Protein AF-A0A7V9BVX6-F1 (afdb_monomer)

Solvent-accessible surface area (backbone atoms only — not comparable to full-atom values): 5610 Å² total; per-residue (Å²): 138,67,63,69,60,56,50,35,18,52,51,51,33,50,46,46,67,73,37,47,75,53,64,63,85,88,51,103,59,78,43,54,34,42,58,25,98,43,67,71,58,36,53,49,50,35,55,38,31,48,75,68,73,17,72,48,40,83,41,78,33,90,53,100,82,41,54,33,26,31,36,26,66,46,70,66,28,47,47,46,51,35,49,56,36,69,20,74,67,52,49,59,48,47,59,75,75,69,59,134

Nearest PDB structures (foldseek):
  2vs8-assembly3_K  TM=5.655E-01  e=6.405E-02  Desulfurococcus mucosus
  5o6i-assembly3_K  TM=5.689E-01  e=7.752E-02  Desulfurococcus mucosus
  5o6g-assembly1_A  TM=5.368E-01  e=6.826E-02  Desulfurococcus mucosus
  6ghu-assembly1_A  TM=5.270E-01  e=2.768E-01  Pseudomonas aeruginosa
  4iw7-assembly1_A-2  TM=5.049E-01  e=4.908E-01  Francisella tularensis subsp. tularensis SCHU S4

Secondary structure (DSSP, 8-state):
--HHHHHHHHHHHHHHHHH-----TTSSS--EEEEESSHHHHHHHHHHHHHTT---EEE--SSTT--EEEEE--HHHHHHHHHHTT-HHHHHHHHHHH--

Radius of gyration: 13.0 Å; Cα contacts (8 Å, |Δi|>4): 144; chains: 1; bounding box: 36×20×41 Å

pLDDT: mean 71.41, std 13.69, range [37.25, 89.19]

Sequence (100 aa):
MHGAVCDAAALWRAALLASGAITNPTRPRPGLVVACTNPALALGLVGLARRLGATARLHPGGGAGHGEHVVITDPGGITTILTAAGGQAAVTAWPRQHHP

Foldseek 3Di:
DCVLLLVLLQLLLVQCVVQPFDQDPPDPATKTKGFDQDPVSLVVNQVSLVVLVFHKDWDDADDDPGGIMIIGRDPVSVLSSCVSNPPPPVSVVVCVVPPD

Mean predicted aligned error: 9.07 Å

Structure (mmCIF, N/CA/C/O backbone):
data_AF-A0A7V9BVX6-F1
#
_entry.id   AF-A0A7V9BVX6-F1
#
loop_
_atom_site.group_PDB
_atom_site.id
_atom_site.type_symbol
_atom_site.label_atom_id
_atom_site.label_alt_id
_atom_site.label_comp_id
_atom_site.label_asym_id
_atom_site.label_entity_id
_atom_site.label_seq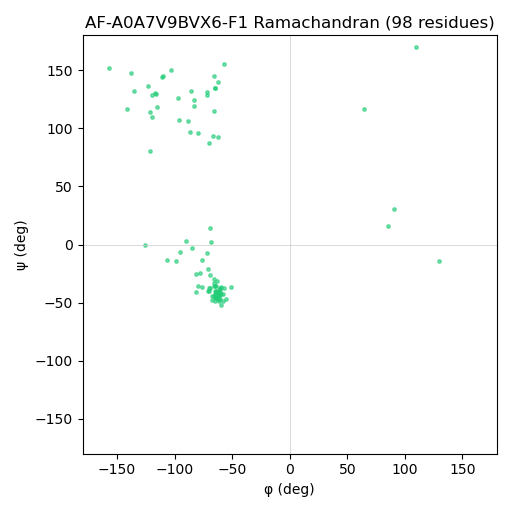_id
_atom_site.pdbx_PDB_ins_code
_atom_site.Cartn_x
_atom_site.Cartn_y
_atom_site.Cartn_z
_atom_site.occupancy
_atom_site.B_iso_or_equiv
_atom_site.auth_seq_id
_atom_site.auth_comp_id
_atom_site.auth_asym_id
_atom_site.auth_atom_id
_atom_site.pdbx_PDB_model_num
ATOM 1 N N . MET A 1 1 ? -11.748 0.847 -18.370 1.00 46.81 1 MET A N 1
ATOM 2 C CA . MET A 1 1 ? -10.320 0.580 -18.073 1.00 46.81 1 MET A CA 1
ATOM 3 C C . MET A 1 1 ? -10.123 0.366 -16.572 1.00 46.81 1 MET A C 1
ATOM 5 O O . MET A 1 1 ? -9.692 1.267 -15.872 1.00 46.81 1 MET A O 1
ATOM 9 N N . HIS A 1 2 ? -10.488 -0.823 -16.074 1.00 53.75 2 HIS A N 1
ATOM 10 C CA . HIS A 1 2 ? -10.431 -1.197 -14.647 1.00 53.75 2 HIS A CA 1
ATOM 11 C C . HIS A 1 2 ? -9.141 -1.952 -14.263 1.00 53.75 2 HIS A C 1
ATOM 13 O O . HIS A 1 2 ? -8.885 -2.179 -13.086 1.00 53.75 2 HIS A O 1
ATOM 19 N N . GLY A 1 3 ? -8.298 -2.305 -15.245 1.00 58.97 3 GLY A N 1
ATOM 20 C CA . GLY A 1 3 ? -7.101 -3.125 -15.025 1.00 58.97 3 GLY A CA 1
ATOM 21 C C . GLY A 1 3 ? -6.045 -2.475 -14.128 1.00 58.97 3 GLY A C 1
ATOM 22 O O . GLY A 1 3 ? -5.455 -3.156 -13.304 1.00 58.97 3 GLY A O 1
ATOM 23 N N . ALA A 1 4 ? -5.858 -1.153 -14.208 1.00 66.88 4 ALA A N 1
ATOM 24 C CA . ALA A 1 4 ? -4.806 -0.467 -13.451 1.00 66.88 4 ALA A CA 1
ATOM 25 C C . ALA A 1 4 ? -5.053 -0.421 -11.929 1.00 66.88 4 ALA A C 1
ATOM 27 O O . ALA A 1 4 ? -4.103 -0.322 -11.160 1.00 66.88 4 ALA A O 1
ATOM 28 N N . VAL A 1 5 ? -6.314 -0.470 -11.485 1.00 68.88 5 VAL A N 1
ATOM 29 C CA . VAL A 1 5 ? -6.667 -0.478 -10.051 1.00 68.88 5 VAL A CA 1
ATOM 30 C C . VAL A 1 5 ? -6.533 -1.888 -9.478 1.00 68.88 5 VAL A C 1
ATOM 32 O O . VAL A 1 5 ? -6.003 -2.058 -8.383 1.00 68.88 5 VAL A O 1
ATOM 35 N N . CYS A 1 6 ? -6.955 -2.901 -10.238 1.00 74.12 6 CYS A N 1
ATOM 36 C CA . CYS A 1 6 ? -6.765 -4.303 -9.870 1.00 74.12 6 CYS A CA 1
ATOM 37 C C . CYS A 1 6 ? -5.277 -4.679 -9.813 1.00 74.12 6 CYS A C 1
ATOM 39 O O . CYS A 1 6 ? -4.861 -5.365 -8.883 1.00 74.12 6 CYS A O 1
ATOM 41 N N . ASP A 1 7 ? -4.476 -4.185 -10.759 1.00 77.88 7 ASP A N 1
ATOM 42 C CA . ASP A 1 7 ? -3.024 -4.379 -10.775 1.00 77.88 7 ASP A CA 1
ATOM 43 C C . ASP A 1 7 ? -2.355 -3.693 -9.574 1.00 77.88 7 ASP A C 1
ATOM 45 O O . ASP A 1 7 ? -1.595 -4.323 -8.841 1.00 77.88 7 ASP A O 1
ATOM 49 N N . ALA A 1 8 ? -2.750 -2.447 -9.272 1.00 79.94 8 ALA A N 1
ATOM 50 C CA . ALA A 1 8 ? -2.291 -1.736 -8.080 1.00 79.94 8 ALA A CA 1
ATOM 51 C C . ALA A 1 8 ? -2.574 -2.525 -6.792 1.00 79.94 8 ALA A C 1
ATOM 53 O O . ALA A 1 8 ? -1.692 -2.673 -5.949 1.00 79.94 8 ALA A O 1
ATOM 54 N N . ALA A 1 9 ? -3.790 -3.054 -6.650 1.00 80.38 9 ALA A N 1
ATOM 55 C CA . ALA A 1 9 ? -4.196 -3.863 -5.507 1.00 80.38 9 ALA A CA 1
ATOM 56 C C . ALA A 1 9 ? -3.394 -5.169 -5.385 1.00 80.38 9 ALA A C 1
ATOM 58 O O . ALA A 1 9 ? -2.927 -5.506 -4.294 1.00 80.38 9 ALA A O 1
ATOM 59 N N . ALA A 1 10 ? -3.207 -5.894 -6.492 1.00 79.88 10 ALA A N 1
ATOM 60 C CA . ALA A 1 10 ? -2.440 -7.136 -6.519 1.00 79.88 10 ALA A CA 1
ATOM 61 C C . ALA A 1 10 ? -0.966 -6.902 -6.156 1.00 79.88 10 ALA A C 1
ATOM 63 O O . ALA A 1 10 ? -0.394 -7.660 -5.371 1.00 79.88 10 ALA A O 1
ATOM 64 N N . LEU A 1 11 ? -0.374 -5.820 -6.663 1.00 82.50 11 LEU A 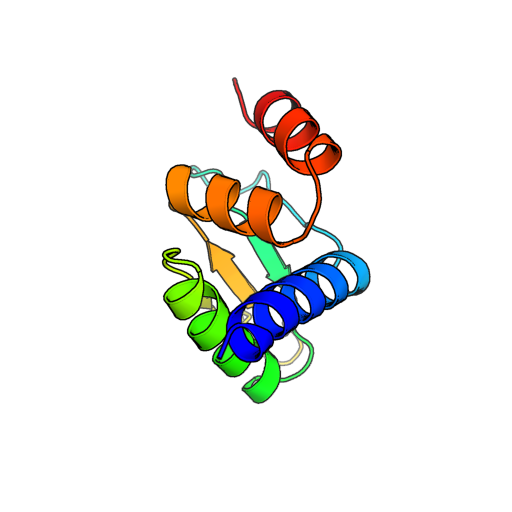N 1
ATOM 65 C CA . LEU A 1 11 ? 1.021 -5.469 -6.411 1.00 82.50 11 LEU A CA 1
ATOM 66 C C . LEU A 1 11 ? 1.234 -5.019 -4.961 1.00 82.50 11 LEU A C 1
ATOM 68 O O . LEU A 1 11 ? 2.192 -5.447 -4.318 1.00 82.50 11 LEU A O 1
ATOM 72 N N . TRP A 1 12 ? 0.294 -4.251 -4.399 1.00 81.88 12 TRP A N 1
ATOM 73 C CA . TRP A 1 12 ? 0.282 -3.931 -2.969 1.00 81.88 12 TRP A CA 1
ATOM 74 C C . TRP A 1 12 ? 0.157 -5.180 -2.097 1.00 81.88 12 TRP A C 1
ATOM 76 O O . TRP A 1 12 ? 0.858 -5.298 -1.093 1.00 81.88 12 TRP A O 1
ATOM 86 N N . ARG A 1 13 ? -0.679 -6.146 -2.488 1.00 83.00 13 ARG A N 1
ATOM 87 C CA . ARG A 1 13 ? -0.804 -7.422 -1.774 1.00 83.00 13 ARG A CA 1
ATOM 88 C C . ARG A 1 13 ? 0.494 -8.230 -1.820 1.00 83.00 13 ARG A C 1
ATOM 90 O O . ARG A 1 13 ? 0.929 -8.729 -0.786 1.00 83.00 13 ARG A O 1
ATOM 97 N N . ALA A 1 14 ? 1.119 -8.335 -2.991 1.00 80.62 14 ALA A N 1
ATOM 98 C CA . ALA A 1 14 ? 2.390 -9.033 -3.160 1.00 80.62 14 ALA A CA 1
ATOM 99 C C . ALA A 1 14 ? 3.507 -8.382 -2.329 1.00 80.62 14 ALA A C 1
ATOM 101 O O . ALA A 1 14 ? 4.244 -9.086 -1.643 1.00 80.62 14 ALA A O 1
ATOM 102 N N . ALA A 1 15 ? 3.578 -7.048 -2.323 1.00 80.75 15 ALA A N 1
ATOM 103 C CA . ALA A 1 15 ? 4.536 -6.308 -1.510 1.00 80.75 15 ALA A CA 1
ATOM 104 C C . ALA A 1 15 ? 4.311 -6.549 -0.011 1.00 80.75 15 ALA A C 1
ATOM 106 O O . ALA A 1 15 ? 5.247 -6.886 0.698 1.00 80.75 15 ALA A O 1
ATOM 107 N N . LEU A 1 16 ? 3.070 -6.476 0.476 1.00 76.25 16 LEU A N 1
ATOM 108 C CA . LEU A 1 16 ? 2.766 -6.733 1.889 1.00 76.25 16 LEU A CA 1
ATOM 109 C C . LEU A 1 16 ? 3.154 -8.151 2.338 1.00 76.25 16 LEU A C 1
ATOM 111 O O . LEU A 1 16 ? 3.652 -8.324 3.450 1.00 76.25 16 LEU A O 1
ATOM 115 N N . LEU A 1 17 ? 2.951 -9.151 1.475 1.00 76.06 17 LEU A N 1
ATOM 116 C CA . LE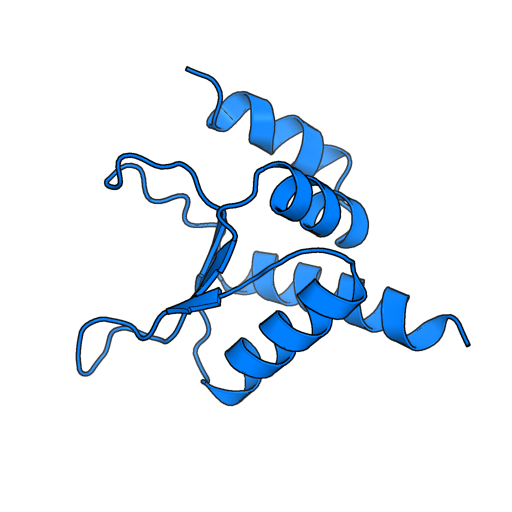U A 1 17 ? 3.340 -10.538 1.745 1.00 76.06 17 LEU A CA 1
ATOM 117 C C . LEU A 1 17 ? 4.861 -10.735 1.723 1.00 76.06 17 LEU A C 1
ATOM 119 O O . LEU A 1 17 ? 5.384 -11.469 2.556 1.00 76.06 17 LEU A O 1
ATOM 123 N N . ALA A 1 18 ? 5.564 -10.086 0.792 1.00 76.81 18 ALA A N 1
ATOM 124 C CA . ALA A 1 18 ? 7.013 -10.206 0.644 1.00 76.81 18 ALA A CA 1
ATOM 125 C C . ALA A 1 18 ? 7.790 -9.425 1.714 1.00 76.81 18 ALA A C 1
ATOM 127 O O . ALA A 1 18 ? 8.840 -9.874 2.167 1.00 76.81 18 ALA A O 1
ATOM 128 N N . SER A 1 19 ? 7.287 -8.257 2.112 1.00 69.31 19 SER A N 1
ATOM 129 C CA . SER A 1 19 ? 7.985 -7.352 3.024 1.00 69.31 19 SER A CA 1
ATOM 130 C C . SER A 1 19 ? 7.829 -7.735 4.494 1.00 69.31 19 SER A C 1
ATOM 132 O O . SER A 1 19 ? 8.689 -7.369 5.290 1.00 69.31 19 SER A O 1
ATOM 134 N N . GLY A 1 20 ? 6.745 -8.436 4.857 1.00 55.88 20 GLY A N 1
ATOM 135 C CA . GLY A 1 20 ? 6.311 -8.587 6.245 1.00 55.88 20 GLY A CA 1
ATOM 136 C C . GLY A 1 20 ? 5.898 -7.224 6.809 1.00 55.88 20 GLY A C 1
ATOM 137 O O . GLY A 1 20 ? 6.697 -6.295 6.871 1.00 55.88 20 GLY A O 1
ATOM 138 N N . ALA A 1 21 ? 4.633 -7.041 7.179 1.00 55.69 21 ALA A N 1
ATOM 139 C CA . ALA A 1 21 ? 4.173 -5.764 7.721 1.00 55.69 21 ALA A CA 1
ATOM 140 C C . ALA A 1 21 ? 4.842 -5.497 9.083 1.00 55.69 21 ALA A C 1
ATOM 142 O O . ALA A 1 21 ? 4.367 -5.951 10.119 1.00 55.69 21 ALA A O 1
ATOM 143 N N . ILE A 1 22 ? 5.969 -4.781 9.084 1.00 56.03 22 ILE A N 1
ATOM 144 C CA . ILE A 1 22 ? 6.658 -4.372 10.307 1.00 56.03 22 ILE A CA 1
ATOM 145 C C . ILE A 1 22 ? 6.023 -3.068 10.757 1.00 56.03 22 ILE A C 1
ATOM 147 O O . ILE A 1 22 ? 6.352 -1.972 10.303 1.00 56.03 22 ILE A O 1
ATOM 151 N N . THR A 1 23 ? 5.089 -3.188 11.680 1.00 56.31 23 THR A N 1
ATOM 152 C CA . THR A 1 23 ? 4.563 -2.055 12.420 1.00 56.31 23 THR A CA 1
ATOM 153 C C . THR A 1 23 ? 5.557 -1.728 13.516 1.00 56.31 23 THR A C 1
ATOM 155 O O . THR A 1 23 ? 5.580 -2.387 14.550 1.00 56.31 23 THR A O 1
ATOM 158 N N . ASN A 1 24 ? 6.450 -0.772 13.264 1.00 49.12 24 ASN A N 1
ATOM 159 C CA . ASN A 1 24 ? 7.491 -0.429 14.226 1.00 49.12 24 ASN A CA 1
ATOM 160 C C . ASN A 1 24 ? 6.858 0.174 15.504 1.00 49.12 24 ASN A C 1
ATOM 162 O O . ASN A 1 24 ? 6.297 1.270 15.417 1.00 49.12 24 ASN A O 1
ATOM 166 N N . PRO A 1 25 ? 6.964 -0.476 16.682 1.00 46.56 25 PRO A N 1
ATOM 167 C CA . PRO A 1 25 ? 6.450 0.075 17.937 1.00 46.56 25 PRO A CA 1
ATOM 168 C C . PRO A 1 25 ? 7.290 1.254 18.468 1.00 46.56 25 PRO A C 1
ATOM 170 O O . PRO A 1 25 ? 6.898 1.904 19.430 1.00 46.56 25 PRO A O 1
ATOM 173 N N . THR A 1 26 ? 8.446 1.562 17.866 1.00 44.38 26 THR A N 1
ATOM 174 C CA . THR A 1 26 ? 9.432 2.516 18.412 1.00 44.38 26 THR A CA 1
ATOM 175 C C . THR A 1 26 ? 9.225 3.979 17.973 1.00 44.38 26 THR A C 1
ATOM 177 O O . THR A 1 26 ? 10.014 4.848 18.337 1.00 44.38 26 THR A O 1
ATOM 180 N N . ARG A 1 27 ? 8.181 4.316 17.199 1.00 54.59 27 ARG A N 1
ATOM 181 C CA . ARG A 1 27 ? 7.854 5.718 16.839 1.00 54.59 27 ARG A CA 1
ATOM 182 C C . ARG A 1 27 ? 6.550 6.165 17.517 1.00 54.59 27 ARG A C 1
ATOM 184 O O . ARG A 1 27 ? 5.600 5.392 17.536 1.00 54.59 27 ARG A O 1
ATOM 191 N N . PRO A 1 28 ? 6.423 7.438 17.947 1.00 46.56 28 PRO A N 1
ATOM 192 C CA . PRO A 1 28 ? 5.213 7.978 18.588 1.00 46.56 28 PRO A CA 1
ATOM 193 C C . PRO A 1 28 ? 4.001 8.128 17.640 1.00 46.56 28 PRO A C 1
ATOM 195 O O . PRO A 1 28 ? 3.045 8.830 17.958 1.00 46.56 28 PRO A O 1
ATOM 198 N N . ARG A 1 29 ? 4.032 7.517 16.446 1.00 52.16 29 ARG A N 1
ATOM 199 C CA . ARG A 1 29 ? 2.942 7.551 15.465 1.00 52.16 29 ARG A CA 1
ATOM 200 C C . ARG A 1 29 ? 2.812 6.183 14.783 1.00 52.16 29 ARG A C 1
ATOM 202 O O . ARG A 1 29 ? 3.752 5.800 14.081 1.00 52.16 29 ARG A O 1
ATOM 209 N N . PRO A 1 30 ? 1.684 5.471 14.949 1.00 59.62 30 PRO A N 1
ATOM 210 C CA . PRO A 1 30 ? 1.446 4.212 14.254 1.00 59.62 30 PRO A CA 1
ATOM 211 C C . PRO A 1 30 ? 1.346 4.466 12.744 1.00 59.62 30 PRO A C 1
ATOM 213 O O . PRO A 1 30 ? 0.709 5.422 12.300 1.00 59.62 30 PRO A O 1
ATOM 216 N N . GLY A 1 31 ? 2.008 3.629 11.951 1.00 69.12 31 GLY A N 1
ATOM 217 C CA . GLY A 1 31 ? 2.024 3.730 10.495 1.00 69.12 31 GLY A CA 1
ATOM 218 C C . GLY A 1 31 ? 2.365 2.391 9.854 1.00 69.12 31 GLY A C 1
ATOM 219 O O . GLY A 1 31 ? 3.049 1.565 10.457 1.00 69.12 31 GLY A O 1
ATOM 220 N N . LEU A 1 32 ? 1.869 2.174 8.637 1.00 77.56 32 LEU A N 1
ATOM 221 C CA . LEU A 1 32 ? 2.163 0.984 7.845 1.00 77.56 32 LEU A CA 1
ATOM 222 C C . LEU A 1 32 ? 3.501 1.184 7.128 1.00 77.56 32 LEU A C 1
ATOM 224 O O . LEU A 1 32 ? 3.656 2.158 6.388 1.00 77.56 32 LEU A O 1
ATOM 228 N N . VAL A 1 33 ? 4.449 0.269 7.332 1.00 80.38 33 VAL A N 1
ATOM 229 C CA . VAL A 1 33 ? 5.762 0.288 6.673 1.00 80.38 33 VAL A CA 1
ATOM 230 C C . VAL A 1 33 ? 5.915 -0.951 5.799 1.00 80.38 33 VAL A C 1
ATOM 232 O O . VAL A 1 33 ? 5.685 -2.070 6.252 1.00 80.38 33 VAL A O 1
ATOM 235 N N . VAL A 1 34 ? 6.318 -0.744 4.547 1.00 83.06 34 VAL A N 1
ATOM 236 C CA . VAL A 1 34 ? 6.584 -1.802 3.567 1.00 83.06 34 VAL A CA 1
ATOM 237 C C . VAL A 1 34 ? 8.039 -1.706 3.124 1.00 83.06 34 VAL A C 1
ATOM 239 O O . VAL A 1 34 ? 8.429 -0.753 2.448 1.00 83.06 34 VAL A O 1
ATOM 242 N N . ALA A 1 35 ? 8.852 -2.682 3.529 1.00 80.38 35 ALA A N 1
ATOM 243 C CA . ALA A 1 35 ? 10.259 -2.770 3.150 1.00 80.38 35 ALA A CA 1
ATOM 244 C C . ALA A 1 35 ? 10.410 -3.166 1.676 1.00 80.38 35 ALA A C 1
ATOM 246 O O . ALA A 1 35 ? 9.840 -4.157 1.228 1.00 80.38 35 ALA A O 1
ATOM 247 N N . CYS A 1 36 ? 11.190 -2.404 0.921 1.00 77.62 36 CYS A N 1
ATOM 248 C CA . CYS A 1 36 ? 11.441 -2.633 -0.494 1.00 77.62 36 CYS A CA 1
ATOM 249 C C . CYS A 1 36 ? 12.940 -2.854 -0.717 1.00 77.62 36 CYS A C 1
ATOM 251 O O . CYS A 1 36 ? 13.776 -2.044 -0.328 1.00 77.62 36 CYS A O 1
ATOM 253 N N . THR A 1 37 ? 13.299 -3.937 -1.400 1.00 74.94 37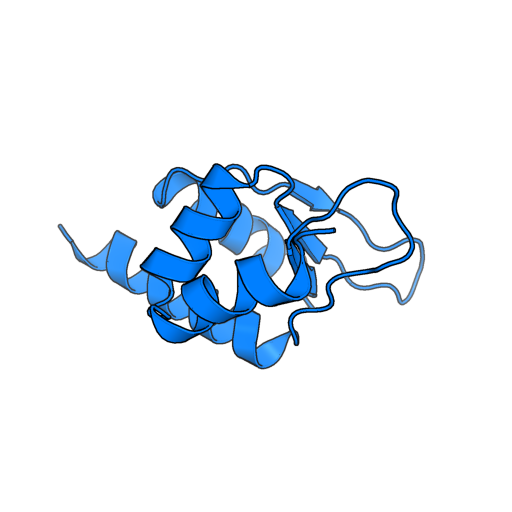 THR A N 1
ATOM 254 C CA . THR A 1 37 ? 14.706 -4.239 -1.718 1.00 74.94 37 THR A CA 1
ATOM 255 C C . THR A 1 37 ? 15.248 -3.370 -2.861 1.00 74.94 37 THR A C 1
ATOM 257 O O . THR A 1 37 ? 16.454 -3.326 -3.078 1.00 74.94 37 THR A O 1
ATOM 260 N N . ASN A 1 38 ? 14.370 -2.679 -3.603 1.00 79.31 38 ASN A N 1
ATOM 261 C CA . ASN A 1 38 ? 14.729 -1.843 -4.749 1.00 79.31 38 ASN A CA 1
ATOM 262 C C . ASN A 1 38 ? 13.995 -0.481 -4.708 1.00 79.31 38 ASN A C 1
ATOM 264 O O . ASN A 1 38 ? 12.766 -0.472 -4.560 1.00 79.31 38 ASN A O 1
ATOM 268 N N . PRO A 1 39 ? 14.704 0.649 -4.912 1.00 79.88 39 PRO A N 1
ATOM 269 C CA . PRO A 1 39 ? 14.119 1.994 -4.961 1.00 79.88 39 PRO A CA 1
ATOM 270 C C . PRO A 1 39 ? 13.014 2.170 -6.012 1.00 79.88 39 PRO A C 1
ATOM 272 O O . PRO A 1 39 ? 12.000 2.826 -5.769 1.00 79.88 39 PRO A O 1
ATOM 275 N N . ALA A 1 40 ? 13.160 1.550 -7.185 1.00 83.31 40 ALA A N 1
ATOM 276 C CA . ALA A 1 40 ? 12.173 1.637 -8.259 1.00 83.31 40 ALA A CA 1
ATOM 277 C C . ALA A 1 40 ? 10.839 0.983 -7.865 1.00 83.31 40 ALA A C 1
ATOM 279 O O . ALA A 1 40 ? 9.770 1.490 -8.209 1.00 83.31 40 ALA A O 1
ATOM 280 N N . LEU A 1 41 ? 10.897 -0.109 -7.095 1.00 81.62 41 LEU A N 1
ATOM 281 C CA . LEU A 1 41 ? 9.711 -0.781 -6.565 1.00 81.62 41 LEU A CA 1
ATOM 282 C C . LEU A 1 41 ? 9.019 0.119 -5.536 1.00 81.62 41 LEU A C 1
ATOM 284 O O . LEU A 1 41 ? 7.806 0.315 -5.599 1.00 81.62 41 LEU A O 1
ATOM 288 N N . ALA A 1 42 ? 9.796 0.735 -4.646 1.00 83.50 42 ALA A N 1
ATOM 289 C CA . ALA A 1 42 ? 9.276 1.635 -3.627 1.00 83.50 42 ALA A CA 1
ATOM 290 C C . ALA A 1 42 ? 8.575 2.864 -4.242 1.00 83.50 42 ALA A C 1
ATOM 292 O O . ALA A 1 42 ? 7.453 3.205 -3.859 1.00 83.50 42 ALA A O 1
ATOM 293 N N . LEU A 1 43 ? 9.179 3.485 -5.260 1.00 85.00 43 LEU A N 1
ATOM 294 C CA . LEU A 1 43 ? 8.566 4.584 -6.014 1.00 85.00 43 LEU A CA 1
ATOM 295 C C . LEU A 1 43 ? 7.316 4.137 -6.785 1.00 85.00 43 LEU A C 1
ATOM 297 O O . LEU A 1 43 ? 6.309 4.851 -6.790 1.00 85.00 43 LEU A O 1
ATOM 301 N N . GLY A 1 44 ? 7.350 2.945 -7.388 1.00 87.88 44 GLY A N 1
ATOM 302 C CA . GLY A 1 44 ? 6.194 2.338 -8.044 1.00 87.88 44 GLY A CA 1
ATOM 303 C C . GLY A 1 44 ? 5.017 2.175 -7.083 1.00 87.88 44 GLY A C 1
ATOM 304 O O . GLY A 1 44 ? 3.915 2.643 -7.370 1.00 87.88 44 GLY A O 1
ATOM 305 N N . LEU A 1 45 ? 5.260 1.613 -5.897 1.00 83.88 45 LEU A N 1
ATOM 306 C CA . LEU A 1 45 ? 4.251 1.465 -4.847 1.00 83.88 45 LEU A CA 1
ATOM 307 C C . LEU A 1 45 ? 3.681 2.811 -4.398 1.00 83.88 45 LEU A C 1
ATOM 309 O O . LEU A 1 45 ? 2.464 2.938 -4.281 1.00 83.88 45 LEU A O 1
ATOM 313 N N . VAL A 1 46 ? 4.514 3.842 -4.219 1.00 89.19 46 VAL A N 1
ATOM 314 C CA . VAL A 1 46 ? 4.035 5.200 -3.899 1.00 89.19 46 VAL A CA 1
ATOM 315 C C . VAL A 1 46 ? 3.074 5.719 -4.978 1.00 89.19 46 VAL A C 1
ATOM 317 O O . VAL A 1 46 ? 2.019 6.271 -4.655 1.00 89.19 46 VAL A O 1
ATOM 320 N N . GLY A 1 47 ? 3.387 5.499 -6.258 1.00 88.12 47 GLY A N 1
ATOM 321 C CA . GLY A 1 47 ? 2.501 5.844 -7.373 1.00 88.12 47 GLY A CA 1
ATOM 322 C C . GLY A 1 47 ? 1.184 5.059 -7.366 1.00 88.12 47 GLY A C 1
ATOM 323 O O . GLY A 1 47 ? 0.115 5.632 -7.588 1.00 88.12 47 GLY A O 1
ATOM 324 N N . LEU A 1 48 ? 1.240 3.763 -7.058 1.00 86.62 48 LEU A N 1
ATOM 325 C CA . LEU A 1 48 ? 0.063 2.899 -6.961 1.00 86.62 48 LEU A CA 1
ATOM 326 C C . LEU A 1 48 ? -0.818 3.254 -5.756 1.00 86.62 48 LEU A C 1
ATOM 328 O O . LEU A 1 48 ? -2.038 3.254 -5.881 1.00 86.62 48 LEU A O 1
ATOM 332 N N . ALA A 1 49 ? -0.234 3.634 -4.616 1.00 86.62 49 ALA A N 1
ATOM 333 C CA . ALA A 1 49 ? -1.002 4.113 -3.466 1.00 86.62 49 ALA A CA 1
ATOM 334 C C . ALA A 1 49 ? -1.793 5.378 -3.799 1.00 86.62 49 ALA A C 1
ATOM 336 O O . ALA A 1 49 ? -2.982 5.457 -3.496 1.00 86.62 49 ALA A O 1
ATOM 337 N N . ARG A 1 50 ? -1.169 6.330 -4.504 1.00 86.50 50 ARG A N 1
ATOM 338 C CA . ARG A 1 50 ? -1.854 7.551 -4.952 1.00 86.50 50 ARG A CA 1
ATOM 339 C C . ARG A 1 50 ? -3.029 7.241 -5.874 1.00 86.50 50 ARG A C 1
ATOM 341 O O . ARG A 1 50 ? -4.063 7.890 -5.773 1.00 86.50 50 ARG A O 1
ATOM 348 N N . ARG A 1 51 ? -2.895 6.228 -6.736 1.00 84.88 51 ARG A N 1
ATOM 349 C CA . ARG A 1 51 ? -3.987 5.746 -7.602 1.00 84.88 51 ARG A CA 1
ATOM 350 C C . ARG A 1 51 ? -5.142 5.122 -6.819 1.00 84.88 51 ARG A C 1
ATOM 352 O O . ARG A 1 51 ? -6.274 5.197 -7.279 1.00 84.88 51 ARG A O 1
ATOM 359 N N . LEU A 1 52 ? -4.858 4.539 -5.658 1.00 81.62 52 LEU A N 1
ATOM 360 C CA . LEU A 1 52 ? -5.854 4.000 -4.731 1.00 81.62 52 LEU A CA 1
ATOM 361 C C . LEU A 1 52 ? -6.434 5.070 -3.788 1.00 81.62 52 LEU A C 1
ATOM 363 O O . LEU A 1 52 ? -7.325 4.760 -3.009 1.00 81.62 52 LEU A O 1
ATOM 367 N N . GLY A 1 53 ? -5.965 6.322 -3.855 1.00 83.75 53 GLY A N 1
ATOM 368 C CA . GLY A 1 53 ? -6.429 7.414 -2.993 1.00 83.75 53 GLY A CA 1
ATOM 369 C C . GLY A 1 53 ? -5.722 7.495 -1.636 1.00 83.75 53 GLY A C 1
ATOM 370 O O . GLY A 1 53 ? -6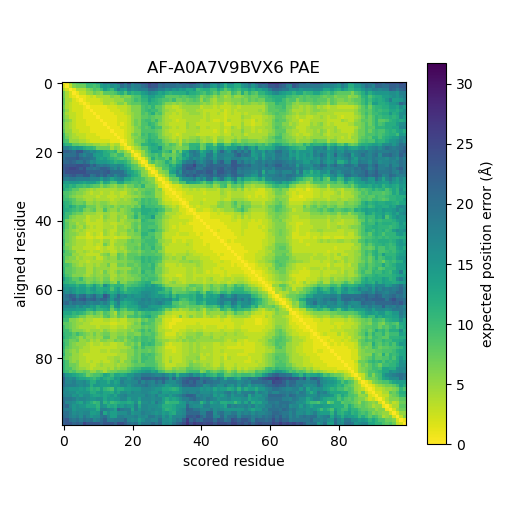.210 8.172 -0.737 1.00 83.75 53 GLY A O 1
ATOM 371 N N . ALA A 1 54 ? -4.577 6.826 -1.474 1.00 86.38 54 ALA A N 1
ATOM 372 C CA . ALA A 1 54 ? -3.767 6.872 -0.262 1.00 86.38 54 ALA A CA 1
ATOM 373 C C . ALA A 1 54 ? -2.448 7.627 -0.482 1.00 86.38 54 ALA A C 1
ATOM 375 O O . ALA A 1 54 ? -1.810 7.536 -1.534 1.00 86.38 54 ALA A O 1
ATOM 376 N N . THR A 1 55 ? -1.996 8.339 0.549 1.00 86.25 55 THR A N 1
ATOM 377 C CA . THR A 1 55 ? -0.711 9.047 0.526 1.00 86.25 55 THR A CA 1
ATOM 378 C C . THR A 1 55 ? 0.367 8.190 1.176 1.00 86.25 55 THR A C 1
ATOM 380 O O . THR A 1 55 ? 0.416 8.049 2.397 1.00 86.25 55 THR A O 1
ATOM 383 N N . ALA A 1 56 ? 1.257 7.644 0.351 1.00 87.19 56 ALA A N 1
ATOM 384 C CA . ALA A 1 56 ? 2.452 6.937 0.790 1.00 87.19 56 ALA A CA 1
ATOM 385 C C . ALA A 1 56 ? 3.695 7.819 0.615 1.00 87.19 56 ALA A C 1
ATOM 387 O O . ALA A 1 56 ? 3.753 8.661 -0.283 1.00 87.19 56 ALA A O 1
ATOM 388 N N . ARG A 1 57 ? 4.699 7.628 1.470 1.00 84.81 57 ARG A N 1
ATOM 389 C CA . ARG A 1 57 ? 5.980 8.336 1.404 1.00 84.81 57 ARG A CA 1
ATOM 390 C C . ARG A 1 57 ? 7.123 7.343 1.311 1.00 84.81 57 ARG A C 1
ATOM 392 O O . ARG A 1 57 ? 7.148 6.371 2.057 1.00 84.81 57 ARG A O 1
ATOM 399 N N . LEU A 1 58 ? 8.076 7.620 0.429 1.00 84.56 58 LEU A N 1
ATOM 400 C CA . LEU A 1 58 ? 9.351 6.919 0.427 1.00 84.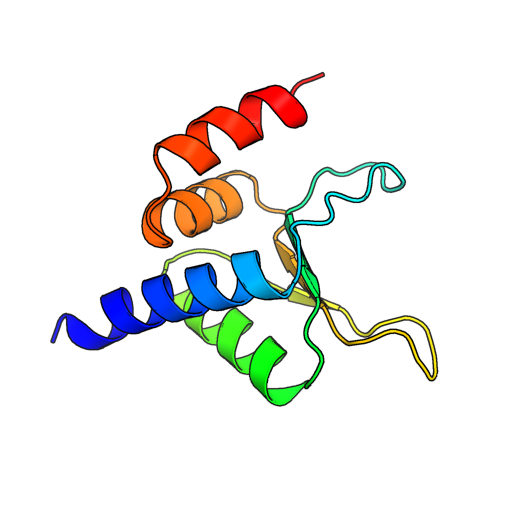56 58 LEU A CA 1
ATOM 401 C C . LEU A 1 58 ? 10.162 7.377 1.642 1.00 84.56 58 LEU A C 1
ATOM 403 O O . LEU A 1 58 ? 10.280 8.578 1.895 1.00 84.56 58 LEU A O 1
ATOM 407 N N . HIS A 1 59 ? 10.703 6.428 2.391 1.00 80.44 59 HIS A N 1
ATOM 408 C CA . HIS A 1 59 ? 11.661 6.678 3.450 1.00 80.44 59 HIS A CA 1
ATOM 409 C C . HIS A 1 59 ? 12.944 5.908 3.122 1.00 80.44 59 HIS A C 1
ATOM 411 O O . HIS A 1 59 ? 12.924 4.672 3.092 1.00 80.44 59 HIS A O 1
ATOM 417 N N . PRO A 1 60 ? 14.051 6.612 2.843 1.00 69.25 60 PRO A N 1
ATOM 418 C CA . PRO A 1 60 ? 15.328 5.951 2.652 1.00 69.25 60 PRO A CA 1
ATOM 419 C C . PRO A 1 60 ? 15.742 5.307 3.978 1.00 69.25 60 PRO A C 1
ATOM 421 O O . PRO A 1 60 ? 15.620 5.913 5.047 1.00 69.25 60 PRO A O 1
ATOM 424 N N . GLY A 1 61 ? 16.196 4.057 3.924 1.00 66.81 61 GLY A N 1
ATOM 425 C CA . GLY A 1 61 ? 16.770 3.403 5.090 1.00 66.81 61 GLY A CA 1
ATOM 426 C C . GLY A 1 61 ? 18.029 4.141 5.546 1.00 66.81 61 GLY A C 1
ATOM 427 O O . GLY A 1 61 ? 18.819 4.622 4.735 1.00 66.81 61 GLY A O 1
ATOM 428 N N . GLY A 1 62 ? 18.204 4.276 6.860 1.00 64.12 62 GLY A N 1
ATOM 429 C CA . GLY A 1 62 ? 19.368 4.942 7.438 1.00 64.12 62 GLY A CA 1
ATOM 430 C C . GLY A 1 62 ? 20.643 4.118 7.249 1.00 64.12 62 GLY A C 1
ATOM 431 O O . GLY A 1 62 ? 21.008 3.349 8.128 1.00 64.12 62 GLY A O 1
ATOM 432 N N . GLY A 1 63 ? 21.332 4.277 6.119 1.00 60.47 63 GLY A N 1
ATOM 433 C CA . GLY A 1 63 ? 22.697 3.778 5.906 1.00 60.47 63 GLY A CA 1
ATOM 434 C C . GLY A 1 63 ? 22.837 2.600 4.936 1.00 60.47 63 GLY A C 1
ATOM 435 O O . GLY A 1 63 ? 21.859 1.986 4.513 1.00 60.47 63 GLY A O 1
ATOM 436 N N . ALA A 1 64 ? 24.090 2.287 4.588 1.00 55.75 64 ALA A N 1
ATOM 437 C CA . ALA A 1 64 ? 24.476 1.221 3.663 1.00 55.75 64 ALA A CA 1
ATOM 438 C C . ALA A 1 64 ? 24.052 -0.159 4.202 1.00 55.75 64 ALA A C 1
ATOM 440 O O . ALA A 1 64 ? 24.756 -0.768 5.000 1.00 55.75 64 ALA A O 1
ATOM 441 N N . GLY A 1 65 ? 22.863 -0.619 3.813 1.00 59.44 65 GLY A N 1
ATOM 442 C CA . GLY A 1 65 ? 22.284 -1.899 4.237 1.00 59.44 65 GLY A CA 1
ATOM 443 C C . GLY A 1 65 ? 20.853 -1.800 4.768 1.00 59.44 65 GLY A C 1
ATOM 444 O O . GLY A 1 65 ? 20.164 -2.814 4.837 1.00 59.44 65 GLY A O 1
ATOM 445 N N . HIS A 1 66 ? 20.366 -0.596 5.078 1.00 63.22 66 HIS A N 1
ATOM 446 C CA . HIS A 1 66 ? 18.958 -0.389 5.402 1.00 63.22 66 HIS A CA 1
ATOM 447 C C . HIS A 1 66 ? 18.206 -0.125 4.095 1.00 63.22 66 HIS A C 1
ATOM 449 O O . HIS A 1 66 ? 18.367 0.926 3.479 1.00 63.22 66 HIS A O 1
ATOM 455 N N 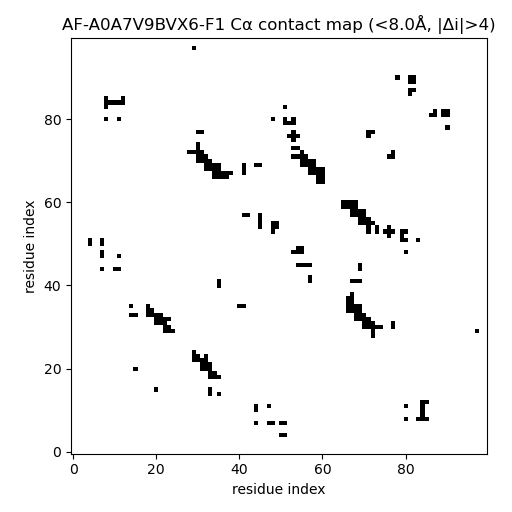. GLY A 1 67 ? 17.427 -1.109 3.640 1.00 67.44 67 GLY A N 1
ATOM 456 C CA . GLY A 1 67 ? 16.627 -0.997 2.420 1.00 67.44 67 GLY A CA 1
ATOM 457 C C . GLY A 1 67 ? 15.660 0.190 2.452 1.00 67.44 67 GLY A C 1
ATOM 458 O O . GLY A 1 67 ? 15.247 0.671 3.515 1.00 67.44 67 GLY A O 1
ATOM 459 N N . GLU A 1 68 ? 15.289 0.669 1.269 1.00 77.56 68 GLU A N 1
ATOM 460 C CA . GLU A 1 68 ? 14.252 1.688 1.149 1.00 77.56 68 GLU A CA 1
ATOM 461 C C . GLU A 1 68 ? 12.910 1.125 1.603 1.00 77.56 68 GLU A C 1
ATOM 463 O O . GLU A 1 68 ? 12.600 -0.047 1.400 1.00 77.56 68 GLU A O 1
ATOM 468 N N . HIS A 1 69 ? 12.087 1.950 2.232 1.00 82.00 69 HIS A N 1
ATOM 469 C CA . HIS A 1 69 ? 10.777 1.509 2.677 1.00 82.00 69 HIS A CA 1
ATOM 470 C C . HIS A 1 69 ? 9.715 2.557 2.403 1.00 82.00 69 HIS A C 1
ATOM 472 O O . HIS A 1 69 ? 9.953 3.762 2.424 1.00 82.00 69 HIS A O 1
ATOM 478 N N . VAL A 1 70 ? 8.513 2.076 2.125 1.00 86.25 70 VAL A N 1
ATOM 479 C CA . VAL A 1 70 ? 7.344 2.908 1.878 1.00 86.25 70 VAL A CA 1
ATOM 480 C C . VAL A 1 70 ? 6.551 3.003 3.171 1.00 86.25 70 VAL A C 1
ATOM 482 O O . VAL A 1 70 ? 6.209 1.987 3.769 1.00 86.25 70 VAL A O 1
ATOM 485 N N . VAL A 1 71 ? 6.264 4.225 3.610 1.00 84.56 71 VAL A N 1
ATOM 486 C CA . VAL A 1 71 ? 5.564 4.513 4.863 1.00 84.56 71 VAL A CA 1
ATOM 487 C C . VAL A 1 71 ? 4.233 5.193 4.575 1.00 84.56 71 VAL A C 1
ATOM 489 O O . VAL A 1 71 ? 4.178 6.211 3.880 1.00 84.56 71 VAL A O 1
ATOM 492 N N . ILE A 1 72 ? 3.162 4.675 5.169 1.00 85.94 72 ILE A N 1
ATOM 493 C CA . ILE A 1 72 ? 1.834 5.289 5.180 1.00 85.94 72 ILE A CA 1
ATOM 494 C C . ILE A 1 72 ? 1.502 5.651 6.622 1.00 85.94 72 ILE A C 1
ATOM 496 O O . ILE A 1 72 ? 1.452 4.790 7.495 1.00 85.94 72 ILE A O 1
ATOM 500 N N . THR A 1 73 ? 1.305 6.942 6.878 1.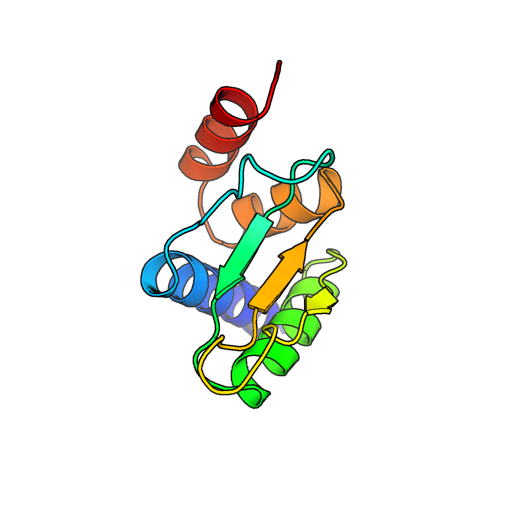00 83.06 73 THR A N 1
ATOM 501 C CA . THR A 1 73 ? 0.999 7.464 8.221 1.00 83.06 73 THR A CA 1
ATOM 502 C C . THR A 1 73 ? -0.452 7.894 8.386 1.00 83.06 73 THR A C 1
ATOM 504 O O . THR A 1 73 ? -0.873 8.168 9.502 1.00 83.06 73 THR A O 1
ATOM 507 N N . ASP A 1 74 ? -1.195 8.019 7.285 1.00 83.31 74 ASP A N 1
ATOM 508 C CA . ASP A 1 74 ? -2.600 8.408 7.326 1.00 83.31 74 ASP A CA 1
ATOM 509 C C . ASP A 1 74 ? -3.478 7.176 7.604 1.00 83.31 74 ASP A C 1
ATOM 511 O O . ASP A 1 74 ? -3.453 6.236 6.806 1.00 83.31 74 ASP A O 1
ATOM 515 N N . PRO A 1 75 ? -4.248 7.141 8.706 1.00 78.50 75 PRO A N 1
ATOM 516 C CA . PRO A 1 75 ? -5.050 5.972 9.066 1.00 78.50 75 PRO A CA 1
ATOM 517 C C . PRO A 1 75 ? -6.139 5.653 8.027 1.00 78.50 75 PRO A C 1
ATOM 519 O O . PRO A 1 75 ? -6.442 4.478 7.796 1.00 78.50 75 PRO A O 1
ATOM 522 N N . GLY A 1 76 ? -6.683 6.674 7.351 1.00 82.19 76 GLY A N 1
ATOM 523 C CA . GLY A 1 76 ? -7.616 6.497 6.237 1.00 82.19 76 GLY A CA 1
ATOM 524 C C . GLY A 1 76 ? -6.944 5.816 5.046 1.00 82.19 76 GLY A C 1
ATOM 525 O O . GLY A 1 76 ? -7.430 4.804 4.550 1.00 82.19 76 GLY A O 1
ATOM 526 N N . GLY A 1 77 ? -5.766 6.295 4.652 1.00 82.88 77 GLY A N 1
ATOM 527 C CA . GLY A 1 77 ? -4.945 5.726 3.588 1.00 82.88 77 GLY A CA 1
ATOM 528 C C . GLY A 1 77 ? -4.495 4.291 3.867 1.00 82.88 77 GLY A C 1
ATOM 529 O O . GLY A 1 77 ? -4.519 3.465 2.957 1.00 82.88 77 GLY A O 1
ATOM 530 N N . ILE A 1 78 ? -4.141 3.962 5.115 1.00 81.75 78 ILE A N 1
ATOM 531 C CA . ILE A 1 78 ? -3.811 2.583 5.516 1.00 81.75 78 ILE A CA 1
ATOM 532 C C . ILE A 1 78 ? -5.025 1.673 5.304 1.00 81.75 78 ILE A C 1
ATOM 534 O O . ILE A 1 78 ? -4.911 0.629 4.663 1.00 81.75 78 ILE A O 1
ATOM 538 N N . THR A 1 79 ? -6.199 2.094 5.777 1.00 79.56 79 THR A N 1
ATOM 539 C CA . THR A 1 79 ? -7.445 1.328 5.632 1.00 79.56 79 THR A CA 1
ATOM 540 C C . THR A 1 79 ? -7.810 1.132 4.160 1.00 79.56 79 THR A C 1
ATOM 542 O O . THR A 1 79 ? -8.155 0.022 3.757 1.00 79.56 79 THR A O 1
ATOM 545 N N . THR A 1 80 ? -7.659 2.169 3.333 1.00 84.56 80 THR A N 1
ATOM 546 C CA . THR A 1 80 ? -7.882 2.109 1.883 1.00 84.56 80 THR A CA 1
ATOM 547 C C . THR A 1 80 ? -6.955 1.106 1.198 1.00 84.56 80 THR A C 1
ATOM 549 O O . THR A 1 80 ? -7.424 0.275 0.423 1.00 84.56 80 THR A O 1
ATOM 552 N N . ILE A 1 81 ? -5.656 1.121 1.514 1.00 82.31 81 ILE A N 1
ATOM 553 C CA . ILE A 1 81 ? -4.672 0.194 0.934 1.00 82.31 81 ILE A CA 1
ATOM 554 C C . ILE A 1 81 ? -4.942 -1.246 1.370 1.00 82.31 81 ILE A C 1
ATOM 556 O O . ILE A 1 81 ? -4.941 -2.144 0.532 1.00 82.31 81 ILE A O 1
ATOM 560 N N . LEU A 1 82 ? -5.230 -1.476 2.653 1.00 78.12 82 LEU A N 1
ATOM 561 C CA . LEU A 1 82 ? -5.553 -2.808 3.174 1.00 78.12 82 LEU A CA 1
ATOM 562 C C . LEU A 1 82 ? -6.870 -3.356 2.599 1.00 78.12 82 LEU A C 1
ATOM 564 O O . LEU A 1 82 ? -6.977 -4.553 2.318 1.00 78.12 82 LEU A O 1
ATOM 568 N N . THR A 1 83 ? -7.857 -2.482 2.379 1.00 79.06 83 THR A N 1
ATOM 569 C CA . THR A 1 83 ? -9.133 -2.836 1.742 1.00 79.06 83 THR A CA 1
ATOM 570 C C . THR A 1 83 ? -8.918 -3.195 0.274 1.00 79.06 83 THR A C 1
ATOM 572 O O . THR A 1 83 ? -9.366 -4.251 -0.172 1.00 79.06 83 THR A O 1
ATOM 575 N N . ALA A 1 84 ? -8.178 -2.361 -0.463 1.00 78.44 84 ALA A N 1
ATOM 576 C CA . ALA A 1 84 ? -7.879 -2.572 -1.875 1.00 78.44 84 ALA A CA 1
ATOM 577 C C . ALA A 1 84 ? -7.023 -3.824 -2.110 1.00 78.44 84 ALA A C 1
ATOM 579 O O . ALA A 1 84 ? -7.334 -4.611 -2.997 1.00 78.44 84 ALA A O 1
ATOM 580 N N . ALA A 1 85 ? -6.004 -4.072 -1.281 1.00 71.25 85 ALA A N 1
ATOM 581 C CA . ALA A 1 85 ? -5.136 -5.249 -1.370 1.00 71.25 85 ALA A CA 1
ATOM 582 C C . ALA A 1 85 ? -5.849 -6.575 -1.020 1.00 71.25 85 ALA A C 1
ATOM 584 O O . ALA A 1 85 ? -5.225 -7.638 -1.040 1.00 71.25 85 ALA A O 1
ATOM 585 N N . GLY A 1 86 ? -7.156 -6.551 -0.730 1.00 64.94 86 GLY A N 1
ATOM 586 C CA . GLY A 1 86 ? -8.012 -7.736 -0.649 1.00 64.94 86 GLY A CA 1
ATOM 587 C C . GLY A 1 86 ? -8.092 -8.371 0.736 1.00 64.94 86 GLY A C 1
ATOM 588 O O . GLY A 1 86 ? -8.221 -9.591 0.846 1.00 64.94 86 GLY A O 1
ATOM 589 N N . GLY A 1 87 ? -7.964 -7.592 1.806 1.00 57.59 87 GLY A N 1
ATOM 590 C CA . GLY A 1 87 ? -8.042 -8.117 3.159 1.00 57.59 87 GLY A CA 1
ATOM 591 C C . GLY A 1 87 ? -9.143 -7.455 3.965 1.00 57.59 87 GLY A C 1
ATOM 592 O O . GLY A 1 87 ? -8.819 -6.655 4.827 1.00 57.59 87 GLY A O 1
ATOM 593 N N . GLN A 1 88 ? -10.411 -7.855 3.811 1.00 50.00 88 GLN A N 1
ATOM 594 C CA . GLN A 1 88 ? -11.379 -7.642 4.905 1.00 50.00 88 GLN A CA 1
ATOM 595 C C . GLN A 1 88 ? -10.801 -8.198 6.226 1.00 50.00 88 GLN A C 1
ATOM 597 O O . GLN A 1 88 ? -10.883 -7.543 7.257 1.00 50.00 88 GLN A O 1
ATOM 602 N N . ALA A 1 89 ? -10.068 -9.321 6.160 1.00 50.41 89 ALA A N 1
ATOM 603 C CA . ALA A 1 89 ? -9.314 -9.887 7.281 1.00 50.41 89 ALA A CA 1
ATOM 604 C C . ALA A 1 89 ? -8.160 -8.989 7.786 1.00 50.41 89 ALA A C 1
ATOM 606 O O . ALA A 1 89 ? -8.016 -8.809 8.996 1.00 50.41 89 ALA A O 1
ATOM 607 N N . ALA A 1 90 ? -7.366 -8.390 6.888 1.00 51.56 90 ALA A N 1
ATOM 608 C CA . ALA A 1 90 ? -6.253 -7.503 7.252 1.00 51.56 90 ALA A CA 1
ATOM 609 C C . ALA A 1 90 ? -6.749 -6.166 7.831 1.00 51.56 90 ALA A C 1
ATOM 611 O O . ALA A 1 90 ? -6.199 -5.673 8.813 1.00 51.56 90 ALA A O 1
ATOM 612 N N . VAL A 1 91 ? -7.850 -5.636 7.287 1.00 54.59 91 VAL A N 1
ATOM 613 C CA . VAL A 1 91 ? -8.562 -4.463 7.808 1.00 54.59 91 VAL A CA 1
ATOM 614 C C . VAL A 1 91 ? -9.177 -4.741 9.176 1.00 54.59 91 VAL A C 1
ATOM 616 O O . VAL A 1 91 ? -9.196 -3.838 9.992 1.00 54.59 91 VAL A O 1
ATOM 619 N N . THR A 1 92 ? -9.639 -5.957 9.493 1.00 53.28 92 THR A N 1
ATOM 620 C CA . THR A 1 92 ? -10.080 -6.280 10.868 1.00 53.28 92 THR A CA 1
ATOM 621 C C . THR A 1 92 ? -8.939 -6.550 11.849 1.00 53.28 92 THR A C 1
ATOM 623 O O . THR A 1 92 ? -9.137 -6.408 13.057 1.00 53.28 92 THR A O 1
ATOM 626 N N . ALA A 1 93 ? -7.765 -6.969 11.367 1.00 53.72 93 ALA A N 1
ATOM 627 C CA . ALA A 1 93 ? -6.593 -7.214 12.206 1.00 53.72 93 ALA A CA 1
ATOM 628 C C . ALA A 1 93 ? -5.865 -5.910 12.570 1.00 53.72 93 ALA A C 1
ATOM 630 O O . ALA A 1 93 ? -5.409 -5.767 13.702 1.00 53.72 93 ALA A O 1
ATOM 631 N N . TRP A 1 94 ? -5.820 -4.942 11.649 1.00 59.16 94 TRP A N 1
ATOM 632 C CA . TRP A 1 94 ? -5.121 -3.669 11.838 1.00 59.16 94 TRP A CA 1
ATOM 633 C C . TRP A 1 94 ? -5.633 -2.835 13.036 1.00 59.16 94 TRP A C 1
ATOM 635 O O . TRP A 1 94 ? -4.822 -2.510 13.901 1.00 59.16 94 TRP A O 1
ATOM 645 N N . PRO A 1 95 ? -6.945 -2.552 13.194 1.00 55.59 95 PRO A N 1
ATOM 646 C CA . PRO A 1 95 ? -7.477 -1.831 14.348 1.00 55.59 95 PRO A CA 1
ATOM 647 C C . PRO A 1 95 ? -7.179 -2.545 15.666 1.00 55.59 95 PRO A C 1
ATOM 649 O O . PRO A 1 95 ? -6.876 -1.894 16.655 1.00 55.59 95 PRO A O 1
ATOM 652 N N . ARG A 1 96 ? -7.210 -3.886 15.676 1.00 55.91 96 ARG A N 1
ATOM 653 C CA . ARG A 1 96 ? -6.957 -4.693 16.880 1.00 55.91 96 ARG A CA 1
ATOM 654 C C . ARG A 1 96 ? -5.496 -4.688 17.335 1.00 55.91 96 ARG A C 1
ATOM 656 O O . ARG A 1 96 ? -5.247 -4.988 18.494 1.00 55.91 96 ARG A O 1
ATOM 663 N N . GLN A 1 97 ? -4.550 -4.371 16.452 1.00 56.12 97 GLN A N 1
ATOM 664 C CA . GLN A 1 97 ? -3.117 -4.304 16.771 1.00 56.12 97 GLN A CA 1
ATOM 665 C C . GLN A 1 97 ? -2.627 -2.868 17.037 1.00 56.12 97 GLN A C 1
ATOM 667 O O . GLN A 1 97 ? -1.530 -2.691 17.560 1.00 56.12 97 GLN A O 1
ATOM 672 N N . HIS A 1 98 ? -3.426 -1.853 16.681 1.00 52.41 98 HIS A N 1
ATOM 673 C CA . HIS A 1 98 ?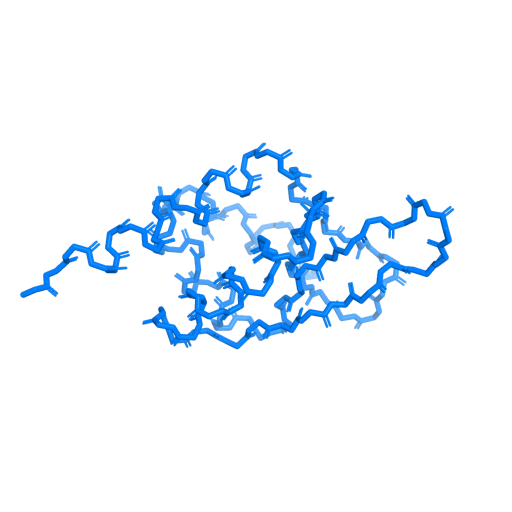 -3.019 -0.441 16.672 1.00 52.41 98 HIS A CA 1
ATOM 674 C C . HIS A 1 98 ? -3.903 0.521 17.471 1.00 52.41 98 HIS A C 1
ATOM 676 O O . HIS A 1 98 ? -3.600 1.715 17.506 1.00 52.41 98 HIS A O 1
ATOM 682 N N . HIS A 1 99 ? -4.972 0.041 18.103 1.00 37.25 99 HIS A N 1
ATOM 683 C CA . HIS A 1 99 ? -5.732 0.830 19.069 1.00 37.25 99 HIS A CA 1
ATOM 684 C C . HIS A 1 99 ? -5.076 0.709 20.461 1.00 37.25 99 HIS A C 1
ATOM 686 O O . HIS A 1 99 ? -4.736 -0.415 20.837 1.00 37.25 99 HIS A O 1
ATOM 692 N N . PRO A 1 100 ? -4.849 1.815 21.197 1.00 45.12 100 PRO A N 1
ATOM 693 C CA . PRO A 1 100 ? -4.401 1.766 22.590 1.00 45.12 100 PRO A CA 1
ATOM 694 C C . PRO A 1 100 ? -5.455 1.138 23.509 1.00 45.12 100 PRO A C 1
ATOM 696 O O . PRO A 1 100 ? -6.661 1.187 23.150 1.00 45.12 100 PRO A O 1
#